Protein AF-A0A8T4D3F2-F1 (afdb_monomer_lite)

Structure (mmCIF, N/CA/C/O backbone):
data_AF-A0A8T4D3F2-F1
#
_entry.id   AF-A0A8T4D3F2-F1
#
loop_
_atom_site.group_PDB
_atom_site.id
_atom_site.type_symbol
_atom_site.label_atom_id
_atom_site.label_alt_id
_atom_site.label_comp_id
_atom_site.label_asym_id
_atom_site.label_entity_id
_atom_site.label_seq_id
_atom_site.pdbx_PDB_ins_code
_atom_site.Cartn_x
_atom_site.Cartn_y
_atom_site.Cartn_z
_atom_site.occupancy
_atom_site.B_iso_or_equiv
_atom_site.auth_seq_id
_atom_site.auth_comp_id
_atom_site.auth_asym_id
_atom_site.auth_atom_id
_atom_site.pdbx_PDB_model_num
ATOM 1 N N . MET A 1 1 ? 8.817 -5.466 -2.450 1.00 95.00 1 MET A N 1
ATOM 2 C CA . MET A 1 1 ? 8.192 -6.798 -2.643 1.00 95.00 1 MET A CA 1
ATOM 3 C C . MET A 1 1 ? 7.787 -7.462 -1.328 1.00 95.00 1 MET A C 1
ATOM 5 O O . MET A 1 1 ? 6.614 -7.783 -1.187 1.00 95.00 1 MET A O 1
ATOM 9 N N . LEU A 1 2 ? 8.686 -7.598 -0.339 1.00 96.00 2 LEU A N 1
ATOM 10 C CA . LEU A 1 2 ? 8.364 -8.193 0.976 1.00 96.00 2 LEU A CA 1
ATOM 11 C C . LEU A 1 2 ? 7.145 -7.566 1.669 1.00 96.00 2 LEU A C 1
ATOM 13 O O . LEU A 1 2 ? 6.288 -8.290 2.163 1.00 96.00 2 LEU A O 1
ATOM 17 N N . THR A 1 3 ? 7.043 -6.235 1.661 1.00 95.06 3 THR A N 1
ATOM 18 C CA . THR A 1 3 ? 5.894 -5.500 2.213 1.00 95.06 3 THR A CA 1
ATOM 19 C C . THR A 1 3 ? 4.575 -5.961 1.594 1.00 95.06 3 THR A C 1
ATOM 21 O O . THR A 1 3 ? 3.654 -6.314 2.319 1.00 95.06 3 THR A O 1
ATOM 24 N N . ALA A 1 4 ? 4.508 -6.041 0.261 1.00 95.56 4 ALA A N 1
ATOM 25 C CA . ALA A 1 4 ? 3.316 -6.490 -0.456 1.00 95.56 4 ALA A CA 1
ATOM 26 C C . ALA A 1 4 ? 2.975 -7.952 -0.131 1.00 95.56 4 ALA A C 1
ATOM 28 O O . ALA A 1 4 ? 1.822 -8.273 0.132 1.00 95.56 4 ALA A O 1
ATOM 29 N N . TYR A 1 5 ? 3.982 -8.827 -0.079 1.00 96.88 5 TYR A N 1
ATOM 30 C CA . TYR A 1 5 ? 3.804 -10.238 0.270 1.00 96.88 5 TYR A CA 1
ATOM 31 C C . TYR 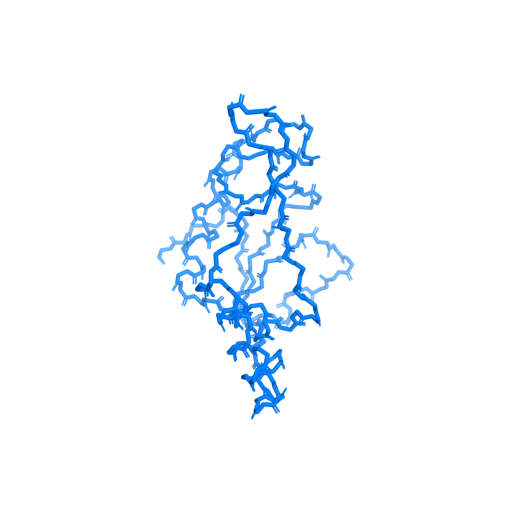A 1 5 ? 3.228 -10.424 1.683 1.00 96.88 5 TYR A C 1
ATOM 33 O O . TYR A 1 5 ? 2.246 -11.140 1.869 1.00 96.88 5 TYR A O 1
ATOM 41 N N . ARG A 1 6 ? 3.784 -9.715 2.672 1.00 96.69 6 ARG A N 1
ATOM 42 C CA . ARG A 1 6 ? 3.311 -9.750 4.067 1.00 96.69 6 ARG A CA 1
ATOM 43 C C . ARG A 1 6 ? 1.933 -9.121 4.257 1.00 96.69 6 ARG A C 1
ATOM 45 O O . ARG A 1 6 ? 1.216 -9.533 5.161 1.00 96.69 6 ARG A O 1
ATOM 52 N N . ALA A 1 7 ? 1.569 -8.173 3.395 1.00 95.44 7 ALA A N 1
ATOM 53 C CA . ALA A 1 7 ? 0.233 -7.585 3.314 1.00 95.44 7 ALA A CA 1
ATOM 54 C C . ALA A 1 7 ? -0.774 -8.451 2.523 1.00 95.44 7 ALA A C 1
ATOM 56 O O . ALA A 1 7 ? -1.928 -8.066 2.368 1.00 95.44 7 ALA A O 1
ATOM 57 N N . GLY A 1 8 ? -0.357 -9.613 2.001 1.00 96.00 8 GLY A N 1
ATOM 58 C CA . GLY A 1 8 ? -1.246 -10.575 1.341 1.00 96.00 8 GLY A CA 1
ATOM 59 C C . GLY A 1 8 ? -1.380 -10.416 -0.177 1.00 96.00 8 GLY A C 1
ATOM 60 O O . GLY A 1 8 ? -2.240 -11.060 -0.783 1.00 96.00 8 GLY A O 1
ATOM 61 N N . ALA A 1 9 ? -0.532 -9.613 -0.831 1.00 96.19 9 ALA A N 1
ATOM 62 C CA . ALA A 1 9 ? -0.506 -9.535 -2.291 1.00 96.19 9 ALA A CA 1
ATOM 63 C C . ALA A 1 9 ? -0.223 -10.919 -2.897 1.00 96.19 9 ALA A C 1
ATOM 65 O O . ALA A 1 9 ? 0.732 -11.595 -2.515 1.00 96.19 9 ALA A O 1
ATOM 66 N N . LYS A 1 10 ? -1.066 -11.350 -3.840 1.00 95.00 10 LYS A N 1
ATOM 67 C CA . LYS A 1 10 ? -0.934 -12.659 -4.509 1.00 95.00 10 LYS A CA 1
ATOM 68 C C . LYS A 1 10 ? 0.081 -12.637 -5.649 1.00 95.00 10 LYS A C 1
ATOM 70 O O . LYS A 1 10 ? 0.674 -13.661 -5.961 1.00 95.00 10 LYS A O 1
ATOM 75 N N . TYR A 1 11 ? 0.270 -11.468 -6.252 1.00 94.38 11 TYR A N 1
ATOM 76 C CA . TYR A 1 11 ? 1.164 -11.256 -7.381 1.00 94.38 11 TYR A CA 1
ATOM 77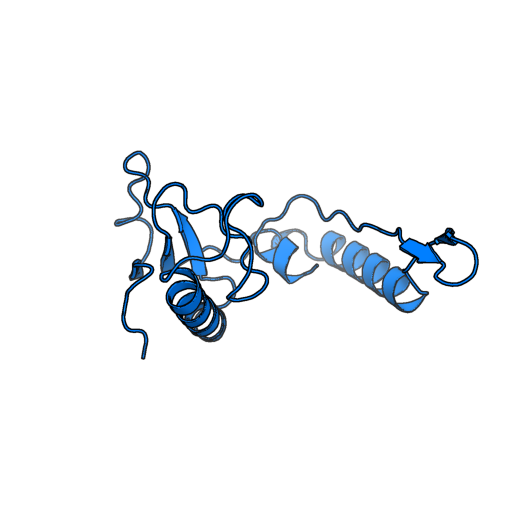 C C . TYR A 1 11 ? 1.879 -9.917 -7.226 1.00 94.38 11 TYR A C 1
ATOM 79 O O . TYR A 1 11 ? 1.326 -8.965 -6.673 1.00 94.38 11 TYR A O 1
ATOM 87 N N . VAL A 1 12 ? 3.098 -9.848 -7.753 1.00 93.62 12 VAL A N 1
ATOM 88 C CA . VAL A 1 12 ? 3.832 -8.604 -7.980 1.00 93.62 12 VAL A CA 1
ATOM 89 C C . VAL A 1 12 ? 4.184 -8.580 -9.461 1.00 93.62 12 VAL A C 1
ATOM 91 O O . VAL A 1 12 ? 4.823 -9.507 -9.950 1.00 93.62 12 VAL A O 1
ATOM 94 N N . LEU A 1 13 ? 3.748 -7.541 -10.166 1.00 93.88 13 LEU A N 1
ATOM 95 C CA . LEU A 1 13 ? 4.097 -7.303 -11.564 1.00 93.88 13 LEU A CA 1
ATOM 96 C C . LEU A 1 13 ? 5.106 -6.159 -11.613 1.00 93.88 13 LEU A C 1
ATOM 98 O O . LEU A 1 13 ? 4.888 -5.119 -10.993 1.00 93.88 13 LEU A O 1
ATOM 102 N N . ILE A 1 14 ? 6.208 -6.368 -12.326 1.00 92.56 14 ILE A N 1
ATOM 103 C CA . ILE A 1 14 ? 7.268 -5.374 -12.492 1.00 92.56 14 ILE A CA 1
ATOM 104 C C . ILE A 1 14 ? 7.268 -4.954 -13.955 1.00 92.56 14 ILE A C 1
ATOM 106 O O . ILE A 1 14 ? 7.426 -5.785 -14.848 1.00 92.56 14 ILE A O 1
ATOM 110 N N . PHE A 1 15 ? 7.064 -3.662 -14.189 1.00 92.06 15 PHE A N 1
ATOM 111 C CA . PHE A 1 15 ? 7.123 -3.078 -15.521 1.00 92.06 15 PHE A CA 1
ATOM 112 C C . PHE A 1 15 ? 8.579 -2.738 -15.839 1.00 92.06 15 PHE A C 1
ATOM 114 O O . PHE A 1 15 ? 9.192 -1.935 -15.142 1.00 92.06 15 PHE A O 1
ATOM 121 N N . ASN A 1 16 ? 9.127 -3.378 -16.872 1.00 93.44 16 ASN A N 1
ATOM 122 C CA . ASN A 1 16 ? 10.497 -3.183 -17.339 1.00 93.44 16 ASN A CA 1
ATOM 123 C C . ASN A 1 16 ? 10.481 -2.608 -18.759 1.00 93.44 16 ASN A C 1
ATOM 125 O O . ASN A 1 16 ? 10.736 -3.323 -19.724 1.00 93.44 16 ASN A O 1
ATOM 129 N N . TYR A 1 17 ? 10.084 -1.346 -18.876 1.00 93.00 17 TYR A N 1
ATOM 130 C CA . TYR A 1 17 ? 9.998 -0.652 -20.154 1.00 93.00 17 TYR A CA 1
ATOM 131 C C . TYR A 1 17 ? 10.266 0.836 -19.953 1.00 93.00 17 TYR A C 1
ATOM 133 O O . TYR A 1 17 ? 9.659 1.460 -19.079 1.00 93.00 17 TYR A O 1
ATOM 141 N N . ALA A 1 18 ? 11.128 1.389 -20.793 1.00 92.31 18 ALA A N 1
ATOM 142 C CA . ALA A 1 18 ? 11.259 2.814 -21.048 1.00 92.31 18 ALA A CA 1
ATOM 143 C C . ALA A 1 18 ? 11.569 3.042 -22.531 1.00 92.31 18 ALA A C 1
ATOM 145 O O . ALA A 1 18 ? 11.876 2.106 -23.264 1.00 92.31 18 ALA A O 1
ATOM 146 N N . GLU A 1 19 ? 11.478 4.296 -22.954 1.00 93.75 19 GLU A N 1
ATOM 147 C CA . GLU A 1 19 ? 12.012 4.753 -24.233 1.00 93.75 19 GLU A CA 1
ATOM 148 C C . GLU A 1 19 ? 13.372 5.390 -23.963 1.00 93.75 19 GLU A C 1
ATOM 150 O O . GLU A 1 19 ? 13.512 6.213 -23.051 1.00 93.75 19 GLU A O 1
ATOM 155 N N . ASP A 1 20 ? 14.381 4.977 -24.721 1.00 90.44 20 ASP A N 1
ATOM 156 C CA . ASP A 1 20 ? 15.703 5.576 -24.658 1.00 90.44 20 ASP A CA 1
ATOM 157 C C . ASP A 1 20 ? 15.639 7.049 -25.093 1.00 90.44 20 ASP A C 1
ATOM 159 O O . ASP A 1 20 ? 15.055 7.389 -26.122 1.00 90.44 20 ASP A O 1
ATOM 163 N N . ALA A 1 21 ? 16.225 7.943 -24.295 1.00 88.19 21 ALA A N 1
ATOM 164 C CA . ALA A 1 21 ? 16.065 9.384 -24.488 1.00 88.19 21 ALA A CA 1
ATOM 165 C C . ALA A 1 21 ? 16.777 9.923 -25.743 1.00 88.19 21 ALA A C 1
ATOM 167 O O . ALA A 1 21 ? 16.417 10.997 -26.225 1.00 88.19 21 ALA A O 1
ATOM 168 N N . GLU A 1 22 ? 17.787 9.212 -26.253 1.00 91.38 22 GLU A N 1
ATOM 169 C CA . GLU A 1 22 ? 18.579 9.634 -27.412 1.00 91.38 22 GLU A CA 1
ATOM 170 C C . GLU A 1 22 ? 18.042 9.038 -28.716 1.00 91.38 22 GLU A C 1
ATOM 172 O O . GLU A 1 22 ? 17.987 9.716 -29.741 1.00 91.38 22 GLU A O 1
ATOM 177 N N . THR A 1 23 ? 17.641 7.769 -28.676 1.00 92.81 23 THR A N 1
ATOM 178 C CA . THR A 1 23 ? 17.239 6.989 -29.854 1.00 92.81 23 THR A CA 1
ATOM 179 C C . THR A 1 23 ? 15.726 6.857 -30.008 1.00 92.81 23 THR A C 1
ATOM 181 O O . THR A 1 23 ? 15.254 6.605 -31.114 1.00 92.81 23 THR A O 1
ATOM 184 N N . GLY A 1 24 ? 14.955 7.040 -28.930 1.00 92.00 24 GLY A N 1
ATOM 185 C CA . GLY A 1 24 ? 13.511 6.790 -28.896 1.00 92.00 24 GLY A CA 1
ATOM 186 C C . GLY A 1 24 ? 13.132 5.305 -28.944 1.00 92.00 24 GLY A C 1
ATOM 187 O O . GLY A 1 24 ? 11.948 4.982 -29.018 1.00 92.00 24 GLY A O 1
ATOM 188 N N . GLU A 1 25 ? 14.109 4.397 -28.917 1.00 93.81 25 GLU A N 1
ATOM 189 C CA . GLU A 1 25 ? 13.876 2.957 -29.007 1.00 93.81 25 GLU A CA 1
ATOM 190 C C . GLU A 1 25 ? 13.476 2.362 -27.642 1.00 93.81 25 GLU A C 1
ATOM 192 O O . GLU A 1 25 ? 13.972 2.803 -26.598 1.00 93.81 25 GLU A O 1
ATOM 197 N N . PRO A 1 26 ? 12.609 1.332 -27.614 1.00 92.69 26 PRO A N 1
ATOM 198 C CA . PRO A 1 26 ? 12.272 0.612 -26.391 1.00 92.69 26 PRO A CA 1
ATOM 199 C C . PRO A 1 26 ? 13.486 -0.021 -25.703 1.00 92.69 26 PRO A C 1
ATOM 201 O O . PRO A 1 26 ? 14.229 -0.794 -26.311 1.00 92.69 26 PRO A O 1
ATOM 204 N N . CYS A 1 27 ? 13.634 0.207 -24.400 1.00 91.75 27 CYS A N 1
ATOM 205 C CA . CYS A 1 27 ? 14.680 -0.399 -23.586 1.00 91.75 27 CYS A CA 1
ATOM 206 C C . CYS A 1 27 ? 14.166 -0.885 -22.220 1.00 91.75 27 CYS A C 1
ATOM 208 O O . CYS A 1 27 ? 13.098 -0.501 -21.734 1.00 91.75 27 CYS A O 1
ATOM 210 N N . GLY A 1 28 ? 14.932 -1.787 -21.603 1.00 92.31 28 GLY A N 1
ATOM 211 C CA . GLY A 1 28 ? 14.712 -2.212 -20.224 1.00 92.31 28 GLY A CA 1
ATOM 212 C C . GLY A 1 28 ? 15.353 -1.232 -19.240 1.00 92.31 28 GLY A C 1
ATOM 213 O O . GLY A 1 28 ? 16.450 -0.741 -19.476 1.00 92.31 28 GLY A O 1
ATOM 214 N N . ILE A 1 29 ? 14.682 -0.993 -18.116 1.00 93.56 29 ILE A N 1
ATOM 215 C CA . ILE A 1 29 ? 15.141 -0.132 -17.015 1.00 93.56 29 ILE A CA 1
ATOM 216 C C . ILE A 1 29 ? 15.760 -0.908 -15.848 1.00 93.56 29 ILE A C 1
ATOM 218 O O . ILE A 1 29 ? 16.252 -0.303 -14.898 1.00 93.56 29 ILE A O 1
ATOM 222 N N . LEU A 1 30 ? 15.688 -2.240 -15.873 1.00 95.25 30 LEU A N 1
ATOM 223 C CA . LEU A 1 30 ? 16.228 -3.088 -14.813 1.00 95.25 30 LEU A CA 1
ATOM 224 C C . LEU A 1 30 ? 17.705 -3.410 -15.059 1.00 95.25 30 LEU A C 1
ATOM 226 O O . LEU A 1 30 ? 18.092 -3.810 -16.155 1.00 95.25 30 LEU A O 1
ATOM 230 N N . ASP A 1 31 ? 18.499 -3.295 -13.998 1.00 95.31 31 ASP A N 1
ATOM 231 C CA . ASP A 1 31 ? 19.895 -3.738 -13.941 1.00 95.31 31 ASP A CA 1
ATOM 232 C C . ASP A 1 31 ? 20.048 -5.060 -13.161 1.00 95.31 31 ASP A C 1
ATOM 234 O O . ASP A 1 31 ? 19.085 -5.581 -12.590 1.00 95.31 31 ASP A O 1
ATOM 238 N N . GLU A 1 32 ? 21.275 -5.589 -13.107 1.00 97.38 32 GLU A N 1
ATOM 239 C CA . GLU A 1 32 ? 21.600 -6.852 -12.423 1.00 97.38 32 GLU A CA 1
ATOM 240 C C . GLU A 1 32 ? 21.114 -6.887 -10.966 1.00 97.38 32 GLU A C 1
ATOM 242 O O . GLU A 1 32 ? 20.529 -7.877 -10.533 1.00 97.38 32 GLU A O 1
ATOM 247 N N . LYS A 1 33 ? 21.243 -5.780 -10.223 1.00 97.88 33 LYS A N 1
ATOM 248 C CA . LYS A 1 33 ? 20.830 -5.719 -8.811 1.00 97.88 33 LYS A CA 1
ATOM 249 C C . LYS A 1 33 ? 19.323 -5.885 -8.660 1.00 97.88 33 LYS A C 1
ATOM 251 O O . LYS A 1 33 ? 18.852 -6.475 -7.687 1.00 97.88 33 LYS A O 1
ATOM 256 N N . HIS A 1 34 ? 18.544 -5.372 -9.612 1.00 96.81 34 HIS A N 1
ATOM 257 C CA . HIS A 1 34 ? 17.101 -5.591 -9.619 1.00 96.81 34 HIS A CA 1
ATOM 258 C C . HIS A 1 34 ? 16.766 -7.067 -9.867 1.00 96.81 34 HIS A C 1
ATOM 260 O O . HIS A 1 34 ? 15.878 -7.609 -9.202 1.00 96.81 34 HIS A O 1
ATOM 266 N N . PHE A 1 35 ? 17.473 -7.732 -10.788 1.00 96.44 35 PHE A N 1
ATOM 267 C CA . PHE A 1 35 ? 17.290 -9.162 -11.056 1.00 96.44 35 PHE A CA 1
ATOM 268 C C . PHE A 1 35 ? 17.672 -10.030 -9.856 1.00 96.44 35 PHE A C 1
ATOM 270 O O . PHE A 1 35 ? 16.891 -10.904 -9.467 1.00 9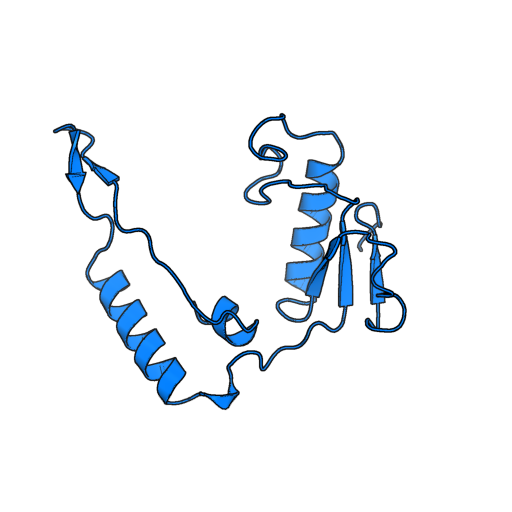6.44 35 PHE A O 1
ATOM 277 N N . GLU A 1 36 ? 18.797 -9.737 -9.208 1.00 98.25 36 GLU A N 1
ATOM 278 C CA . GLU A 1 36 ? 19.220 -10.377 -7.961 1.00 98.25 36 GLU A CA 1
ATOM 279 C C . GLU A 1 36 ? 18.149 -10.225 -6.871 1.00 98.25 36 GLU A C 1
ATOM 281 O O . GLU A 1 36 ? 17.693 -11.221 -6.304 1.00 98.25 36 GLU A O 1
ATOM 286 N N . ALA A 1 37 ? 17.640 -9.009 -6.644 1.00 97.56 37 ALA A N 1
ATOM 287 C CA . ALA A 1 37 ? 16.595 -8.758 -5.650 1.00 97.56 37 ALA A CA 1
ATOM 288 C C . ALA A 1 37 ? 15.296 -9.545 -5.927 1.00 97.56 37 ALA A C 1
ATOM 290 O O . ALA A 1 37 ? 14.619 -9.991 -4.994 1.00 97.56 37 ALA A O 1
ATOM 291 N N . MET A 1 38 ? 14.931 -9.748 -7.199 1.00 97.06 38 MET A N 1
ATOM 292 C CA . MET A 1 38 ? 13.793 -10.595 -7.586 1.00 97.06 38 MET A CA 1
ATOM 293 C C . MET A 1 38 ? 14.043 -12.075 -7.291 1.00 97.06 38 MET A C 1
ATOM 295 O O . MET A 1 38 ? 13.149 -12.754 -6.779 1.00 97.06 38 MET A O 1
ATOM 299 N N . GLN A 1 39 ? 15.247 -12.579 -7.561 1.00 97.50 39 GLN A N 1
ATOM 300 C CA . GLN A 1 39 ? 15.620 -13.961 -7.250 1.00 97.50 39 GLN A CA 1
ATOM 301 C C . GLN A 1 39 ? 15.665 -14.214 -5.739 1.00 97.50 39 GLN A C 1
ATOM 303 O O . GLN A 1 39 ? 15.175 -15.243 -5.260 1.00 97.50 39 GLN A O 1
ATOM 308 N N . GLU A 1 40 ? 16.210 -13.271 -4.972 1.00 98.06 40 GLU A N 1
ATOM 309 C CA . GLU A 1 40 ? 16.214 -13.320 -3.512 1.00 98.06 40 GLU A CA 1
ATOM 310 C C . GLU A 1 40 ? 14.795 -13.314 -2.953 1.00 98.06 40 GLU A C 1
ATOM 312 O O . GLU A 1 40 ? 14.462 -14.142 -2.102 1.00 98.06 40 GLU A O 1
ATOM 317 N N . PHE A 1 41 ? 13.928 -12.442 -3.473 1.00 97.38 41 PHE A N 1
ATOM 318 C CA . PHE A 1 41 ? 12.523 -12.418 -3.088 1.00 97.38 41 PHE A CA 1
ATOM 319 C C . PHE A 1 41 ? 11.821 -13.741 -3.422 1.00 97.38 41 PHE A C 1
ATOM 321 O O . PHE A 1 41 ? 11.127 -14.297 -2.569 1.00 97.38 41 PHE A O 1
ATOM 328 N N . TRP A 1 42 ? 12.050 -14.307 -4.609 1.00 96.94 42 TRP A N 1
ATOM 329 C CA . TRP A 1 42 ? 11.516 -15.619 -4.978 1.00 96.94 42 TRP A CA 1
ATOM 330 C C . TRP A 1 42 ? 11.949 -16.705 -3.986 1.00 96.94 42 TRP A C 1
ATOM 332 O O . TRP A 1 42 ? 11.104 -17.410 -3.428 1.00 96.94 42 TRP A O 1
ATOM 342 N N . ARG A 1 43 ? 13.250 -16.800 -3.682 1.00 98.31 43 ARG A N 1
ATOM 343 C CA . ARG A 1 43 ? 13.771 -17.732 -2.666 1.00 98.31 43 ARG A CA 1
ATOM 344 C C . ARG A 1 43 ? 13.140 -17.496 -1.297 1.00 98.31 43 ARG A C 1
ATOM 346 O O . ARG A 1 43 ? 12.764 -18.462 -0.636 1.00 98.31 43 ARG A O 1
ATOM 353 N N . TYR A 1 44 ? 12.994 -16.236 -0.888 1.00 97.88 44 TYR A N 1
ATOM 354 C CA . TYR A 1 44 ? 12.365 -15.876 0.378 1.00 97.88 44 TYR A CA 1
ATOM 355 C C . TYR A 1 44 ? 10.933 -16.407 0.464 1.00 97.88 44 TYR A C 1
ATOM 357 O O . TYR A 1 44 ? 10.608 -17.067 1.448 1.00 97.88 44 TYR A O 1
ATOM 365 N N . THR A 1 45 ? 10.098 -16.185 -0.557 1.00 96.81 45 THR A N 1
ATOM 366 C CA . THR A 1 45 ? 8.692 -16.636 -0.542 1.00 96.81 45 THR A CA 1
ATOM 367 C C . THR A 1 45 ? 8.564 -18.155 -0.443 1.00 96.81 45 THR A C 1
ATOM 369 O O . THR A 1 45 ? 7.722 -18.646 0.303 1.00 96.81 45 THR A O 1
ATOM 372 N N . ARG A 1 46 ? 9.448 -18.914 -1.107 1.00 97.12 46 ARG A N 1
ATOM 373 C CA . ARG A 1 46 ? 9.448 -20.383 -1.012 1.00 97.12 46 ARG A CA 1
ATOM 374 C C . ARG A 1 46 ? 9.854 -20.896 0.366 1.00 97.12 46 ARG A C 1
ATOM 376 O O . ARG A 1 46 ? 9.333 -21.911 0.808 1.00 97.12 46 ARG A O 1
ATOM 383 N N . ASN A 1 47 ? 10.769 -20.196 1.030 1.00 98.12 47 ASN A N 1
ATOM 384 C CA . ASN A 1 47 ? 11.257 -20.571 2.356 1.00 98.12 47 ASN A CA 1
ATOM 385 C C . ASN A 1 47 ? 10.370 -20.044 3.497 1.00 98.12 47 ASN A C 1
ATOM 387 O O . ASN A 1 47 ? 10.533 -20.481 4.629 1.00 98.12 47 ASN A O 1
ATOM 391 N N . ASN A 1 48 ? 9.468 -19.099 3.212 1.00 97.69 48 ASN A N 1
ATOM 392 C CA . ASN A 1 48 ? 8.623 -18.423 4.199 1.00 97.69 48 ASN A CA 1
ATOM 393 C C . ASN A 1 48 ? 7.160 -18.318 3.702 1.00 97.69 48 ASN A C 1
ATOM 395 O O . ASN A 1 48 ? 6.631 -17.206 3.560 1.00 97.69 48 ASN A O 1
ATOM 399 N N . PRO A 1 49 ? 6.495 -19.440 3.361 1.00 96.75 49 PRO A N 1
ATOM 400 C CA . PRO A 1 49 ? 5.121 -19.420 2.852 1.00 96.75 49 PRO A CA 1
ATOM 401 C C . PRO A 1 49 ? 4.114 -18.885 3.884 1.00 96.75 49 PRO A C 1
ATOM 403 O O . PRO A 1 49 ? 3.163 -18.200 3.527 1.00 96.75 49 PRO A O 1
ATOM 406 N N . ASP A 1 50 ? 4.363 -19.135 5.168 1.00 97.00 50 ASP A N 1
ATOM 407 C CA . ASP A 1 50 ? 3.584 -18.665 6.319 1.00 97.00 50 ASP A CA 1
ATOM 408 C C . ASP A 1 50 ? 3.618 -17.141 6.496 1.00 97.00 50 ASP A C 1
ATOM 410 O O . ASP A 1 50 ? 2.729 -16.566 7.116 1.00 97.00 50 ASP A O 1
ATOM 414 N N . GLN A 1 51 ? 4.624 -16.472 5.927 1.00 96.88 51 GLN A N 1
ATOM 415 C CA . GLN A 1 51 ? 4.749 -15.018 5.990 1.00 96.88 51 GLN A CA 1
ATOM 416 C C . GLN A 1 51 ? 3.824 -14.299 4.992 1.00 96.88 51 GLN A C 1
ATOM 418 O O . GLN A 1 51 ? 3.719 -13.070 5.037 1.00 96.88 51 GLN A O 1
ATOM 423 N N . HIS A 1 52 ? 3.154 -15.029 4.090 1.00 96.88 52 HIS A N 1
ATOM 424 C CA . HIS A 1 52 ? 2.167 -14.457 3.173 1.00 96.88 52 HIS A CA 1
ATOM 425 C C . HIS A 1 52 ? 0.932 -13.990 3.940 1.00 96.88 52 HIS A C 1
ATOM 427 O O . HIS A 1 52 ? 0.292 -14.776 4.630 1.00 96.88 52 HIS A O 1
ATOM 433 N N . GLY A 1 53 ? 0.595 -12.702 3.841 1.00 94.38 53 GLY A N 1
ATOM 434 C CA . GLY A 1 53 ? -0.560 -12.150 4.562 1.00 94.38 53 GLY A CA 1
ATOM 435 C C . GLY A 1 53 ? -0.468 -12.270 6.090 1.00 94.38 53 GLY A C 1
ATOM 436 O O . GLY A 1 53 ? -1.480 -12.135 6.771 1.00 94.38 53 GLY A O 1
ATOM 437 N N . ALA A 1 54 ? 0.725 -12.524 6.642 1.00 93.69 54 ALA A N 1
ATOM 438 C CA . ALA A 1 54 ? 0.917 -12.737 8.076 1.00 93.69 54 ALA A CA 1
ATOM 439 C C . ALA A 1 54 ? 0.614 -11.489 8.919 1.00 93.69 54 ALA A C 1
ATOM 441 O O . ALA A 1 54 ? 0.422 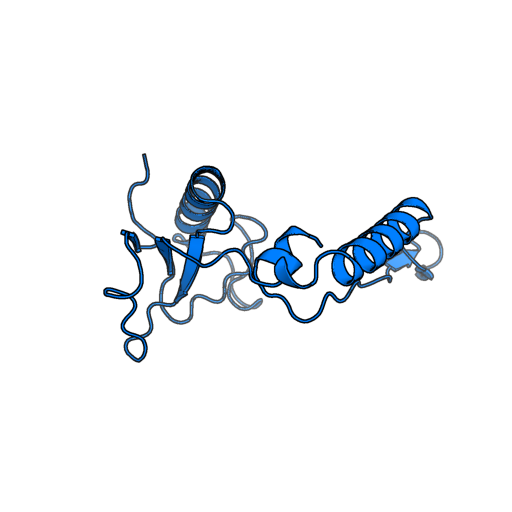-11.590 10.131 1.00 93.69 54 ALA A O 1
ATOM 442 N N . THR A 1 55 ? 0.590 -10.302 8.301 1.00 91.94 55 THR A N 1
ATOM 443 C CA . THR A 1 55 ? 0.169 -9.077 8.983 1.00 91.94 55 THR A CA 1
ATOM 444 C C . THR A 1 55 ? -1.263 -8.734 8.613 1.00 91.94 55 THR A C 1
ATOM 446 O O . THR A 1 55 ? -1.566 -8.469 7.455 1.00 91.94 55 THR A O 1
ATOM 449 N N . VAL A 1 56 ? -2.128 -8.712 9.624 1.00 90.00 56 VAL A N 1
ATOM 450 C CA . VAL A 1 56 ? -3.535 -8.331 9.492 1.00 90.00 56 VAL A CA 1
ATOM 451 C C . VAL A 1 56 ? -3.721 -6.897 9.982 1.00 90.00 56 VAL A C 1
ATOM 453 O O . VAL A 1 56 ? -3.137 -6.506 10.999 1.00 90.00 56 VAL A O 1
ATOM 456 N N . GLY A 1 57 ? -4.552 -6.128 9.278 1.00 90.44 57 GLY A N 1
ATOM 457 C CA . GLY A 1 57 ? -4.961 -4.789 9.686 1.00 90.44 57 GLY A CA 1
ATOM 458 C C . GLY A 1 57 ? -5.631 -4.787 11.062 1.00 90.44 57 GLY A C 1
ATOM 459 O O . GLY A 1 57 ? -6.565 -5.546 11.316 1.00 90.44 57 GLY A O 1
ATOM 460 N N . GLN A 1 58 ? -5.143 -3.933 11.958 1.00 94.88 58 GLN A N 1
ATOM 461 C CA . GLN A 1 58 ? -5.653 -3.753 13.324 1.00 94.88 58 GLN A CA 1
ATOM 462 C C . GLN A 1 58 ? -6.370 -2.413 13.485 1.00 94.88 58 GLN A C 1
ATOM 464 O O . GLN A 1 58 ? -7.321 -2.303 14.259 1.00 94.88 58 GLN A O 1
ATOM 469 N N . VAL A 1 59 ? -5.920 -1.405 12.740 1.00 96.69 59 VAL A N 1
ATOM 470 C CA . VAL A 1 59 ? -6.484 -0.055 12.713 1.00 96.69 59 VAL A CA 1
ATOM 471 C C . VAL A 1 59 ? -6.818 0.327 11.277 1.00 96.69 59 VAL A C 1
ATOM 473 O O . VAL A 1 59 ? -6.207 -0.198 10.347 1.00 96.69 59 VAL A O 1
ATOM 476 N N . ALA A 1 60 ? -7.762 1.246 11.096 1.00 96.94 60 ALA A N 1
ATOM 477 C CA . ALA A 1 60 ? -8.169 1.698 9.771 1.00 96.94 60 ALA A CA 1
ATOM 478 C C . ALA A 1 60 ? -8.094 3.217 9.618 1.00 96.94 60 ALA A C 1
ATOM 480 O O . ALA A 1 60 ? -8.491 3.955 10.522 1.00 96.94 60 ALA A O 1
ATOM 481 N N . LEU A 1 61 ? -7.649 3.665 8.445 1.00 97.00 61 LEU A N 1
ATOM 482 C CA . LEU A 1 61 ? -7.926 4.997 7.916 1.00 97.00 61 LEU A CA 1
ATOM 483 C C . LEU A 1 61 ? -9.073 4.895 6.908 1.00 97.00 61 LEU A C 1
ATOM 485 O O . LEU A 1 61 ? -8.989 4.141 5.940 1.00 97.00 61 LEU A O 1
ATOM 489 N N . VAL A 1 62 ? -10.126 5.674 7.130 1.00 96.50 62 VAL A N 1
ATOM 490 C CA . VAL A 1 62 ? -11.328 5.696 6.294 1.00 96.50 62 VAL A CA 1
ATOM 491 C C . VAL A 1 62 ? -11.288 6.913 5.382 1.00 96.50 62 VAL A C 1
ATOM 493 O O . VAL A 1 62 ? -11.421 8.052 5.836 1.00 96.50 62 VAL A O 1
ATOM 496 N N . LEU A 1 63 ? -11.111 6.658 4.092 1.00 96.50 63 LEU A N 1
ATOM 497 C CA . LEU A 1 63 ? -11.191 7.647 3.026 1.00 96.50 63 LEU A CA 1
ATOM 498 C C . LEU A 1 63 ? -12.650 7.992 2.706 1.00 96.50 63 LEU A C 1
ATOM 500 O O . LEU A 1 63 ? -13.531 7.147 2.897 1.00 96.50 63 LEU A O 1
ATOM 504 N N . PRO A 1 64 ? -12.921 9.191 2.157 1.00 95.50 64 PRO A N 1
ATOM 505 C CA . PRO A 1 64 ? -14.242 9.497 1.630 1.00 95.50 64 PRO A CA 1
ATOM 506 C C . PRO A 1 64 ? -14.647 8.473 0.571 1.00 95.50 64 PRO A C 1
ATOM 508 O O . PRO A 1 64 ? -13.809 7.995 -0.197 1.00 95.50 64 PRO A O 1
ATOM 511 N N . LYS A 1 65 ? -15.940 8.165 0.511 1.00 94.38 65 LYS A N 1
ATOM 512 C CA . LYS A 1 65 ? -16.497 7.272 -0.502 1.00 94.38 65 LYS A CA 1
ATOM 513 C C . LYS A 1 65 ? -16.080 7.706 -1.913 1.00 94.38 65 LYS A C 1
ATOM 515 O O . LYS A 1 65 ? -16.127 8.892 -2.233 1.00 94.38 65 LYS A O 1
ATOM 520 N N . ASP A 1 66 ? -15.692 6.738 -2.743 1.00 91.56 66 ASP A N 1
ATOM 521 C CA . ASP A 1 66 ? -15.342 6.938 -4.156 1.00 91.56 66 ASP A CA 1
ATOM 522 C C . ASP A 1 66 ? -14.197 7.953 -4.390 1.00 91.56 66 ASP A C 1
ATOM 524 O O . ASP A 1 66 ? -14.066 8.536 -5.470 1.00 91.56 66 ASP A O 1
ATOM 528 N N . TYR A 1 67 ? -13.330 8.169 -3.395 1.00 94.81 67 TYR A N 1
ATOM 529 C CA . TYR A 1 67 ? -12.201 9.094 -3.499 1.00 94.81 67 TYR A CA 1
ATOM 530 C C . TYR A 1 67 ? -10.971 8.425 -4.134 1.00 94.81 67 TYR A C 1
ATOM 532 O O . TYR A 1 67 ? -9.986 8.126 -3.461 1.00 94.81 67 TYR A O 1
ATOM 540 N N . GLY A 1 68 ? -11.043 8.166 -5.444 1.00 93.25 68 GLY A N 1
ATOM 541 C CA . GLY A 1 68 ? -10.023 7.463 -6.238 1.00 93.25 68 GLY A CA 1
ATOM 542 C C . GLY A 1 68 ? -8.738 8.261 -6.486 1.00 93.25 68 GLY A C 1
ATOM 543 O O . GLY A 1 68 ? -8.315 8.429 -7.627 1.00 93.25 68 GLY A O 1
ATOM 544 N N . TRP A 1 69 ? -8.131 8.799 -5.436 1.00 94.00 69 TRP A N 1
ATOM 545 C CA . TRP A 1 69 ? -6.904 9.583 -5.496 1.00 94.00 69 TRP A CA 1
ATOM 546 C C . TRP A 1 69 ? -5.659 8.690 -5.555 1.00 94.00 69 TRP A C 1
ATOM 548 O O . TRP A 1 69 ? -5.571 7.688 -4.851 1.00 94.00 69 TRP A O 1
ATOM 558 N N . GLY A 1 70 ? -4.686 9.043 -6.400 1.00 88.50 70 GLY A N 1
ATOM 559 C CA . GLY A 1 70 ? -3.555 8.161 -6.721 1.00 88.50 70 GLY A CA 1
ATOM 560 C C . GLY A 1 70 ? -2.520 7.944 -5.608 1.00 88.50 70 GLY A C 1
ATOM 561 O O . GLY A 1 70 ? -1.724 7.013 -5.713 1.00 88.50 70 GLY A O 1
ATOM 562 N N . MET A 1 71 ? -2.527 8.754 -4.541 1.00 90.81 71 MET A N 1
ATOM 563 C CA . MET A 1 71 ? -1.683 8.579 -3.345 1.00 90.81 71 MET A CA 1
ATOM 564 C C . MET A 1 71 ? -0.165 8.495 -3.593 1.00 90.81 71 MET A C 1
ATOM 566 O O . MET A 1 71 ? 0.566 8.004 -2.737 1.00 90.81 71 MET A O 1
ATOM 570 N N . ARG A 1 72 ? 0.355 8.966 -4.735 1.00 91.75 72 ARG A N 1
ATOM 571 C CA . ARG A 1 72 ? 1.814 8.995 -4.985 1.00 91.75 72 ARG A CA 1
ATOM 572 C C . ARG A 1 72 ? 2.477 10.276 -4.477 1.00 91.75 72 ARG A C 1
ATOM 574 O O . ARG A 1 72 ? 3.680 10.286 -4.240 1.00 91.75 72 ARG A O 1
ATOM 581 N N . ARG A 1 73 ? 1.699 11.354 -4.364 1.00 94.12 73 ARG A N 1
ATOM 582 C CA . ARG A 1 73 ? 2.085 12.697 -3.893 1.00 94.12 73 ARG A CA 1
ATOM 583 C C . ARG A 1 73 ? 0.822 13.519 -3.594 1.00 94.12 73 ARG A C 1
ATOM 585 O O . ARG A 1 73 ? -0.211 13.171 -4.165 1.00 94.12 73 ARG A O 1
ATOM 592 N N . PRO A 1 74 ? 0.877 14.598 -2.790 1.00 94.50 74 PRO A N 1
ATOM 593 C CA . PRO A 1 74 ? -0.289 15.430 -2.453 1.00 94.50 74 PRO A CA 1
ATOM 594 C C . PRO A 1 74 ? -1.077 15.937 -3.674 1.00 94.50 74 PRO A C 1
ATOM 596 O O . PRO A 1 74 ? -2.300 16.005 -3.644 1.00 94.50 74 PRO A O 1
ATOM 599 N N . GLU A 1 75 ? -0.389 16.236 -4.774 1.00 96.12 75 GLU A N 1
ATOM 600 C CA . GLU A 1 75 ? -0.960 16.829 -5.990 1.00 96.12 75 GLU A CA 1
ATOM 601 C C . GLU A 1 75 ? -1.426 15.779 -7.012 1.00 96.12 75 GLU A C 1
ATOM 603 O O . GLU A 1 75 ? -1.664 16.095 -8.180 1.00 96.12 75 GLU A O 1
ATOM 608 N N . ASP A 1 76 ? -1.485 14.503 -6.625 1.00 94.75 76 ASP A N 1
ATOM 609 C CA . ASP A 1 76 ? -1.867 13.435 -7.542 1.00 94.75 76 ASP A CA 1
ATOM 610 C C . ASP A 1 76 ? -3.322 13.582 -8.017 1.00 94.75 76 ASP A C 1
ATOM 612 O O . ASP A 1 76 ? -4.175 14.144 -7.328 1.00 94.75 76 ASP A O 1
ATOM 616 N N . LYS A 1 77 ? -3.616 13.077 -9.216 1.00 94.94 77 LYS A N 1
ATOM 617 C CA . LYS A 1 77 ? -4.946 13.217 -9.815 1.00 94.94 77 LYS A CA 1
ATOM 618 C C . LYS A 1 77 ? -5.970 12.331 -9.108 1.00 94.94 77 LYS A C 1
ATOM 620 O O . LYS A 1 77 ? -5.680 11.188 -8.750 1.00 94.94 77 LYS A O 1
ATOM 625 N N . ILE A 1 78 ? -7.198 12.827 -9.000 1.00 94.94 78 ILE A N 1
ATOM 626 C CA . ILE A 1 78 ? -8.362 12.045 -8.582 1.00 94.94 78 ILE A CA 1
ATOM 627 C C . ILE A 1 78 ? -8.926 11.349 -9.827 1.00 94.94 78 ILE A C 1
ATOM 629 O O . ILE A 1 78 ? -9.192 11.985 -10.850 1.00 94.94 78 ILE A O 1
ATOM 633 N N . TRP A 1 79 ? -9.031 10.021 -9.768 1.00 94.12 79 TRP A N 1
ATOM 634 C CA . TRP A 1 79 ? -9.430 9.118 -10.856 1.00 94.12 79 TRP A CA 1
ATOM 635 C C . TRP A 1 79 ? -8.598 9.253 -12.141 1.00 94.12 79 TRP A C 1
ATOM 637 O O . TRP A 1 79 ? -9.026 8.839 -13.212 1.00 94.12 79 TRP A O 1
ATOM 647 N N . GLY A 1 80 ? -7.412 9.867 -12.0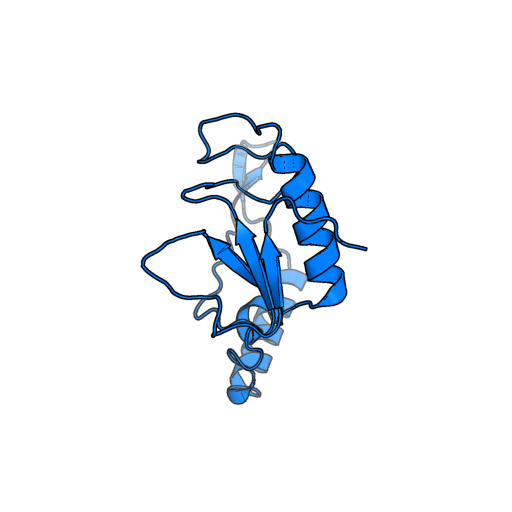65 1.00 93.25 80 GLY A N 1
ATOM 64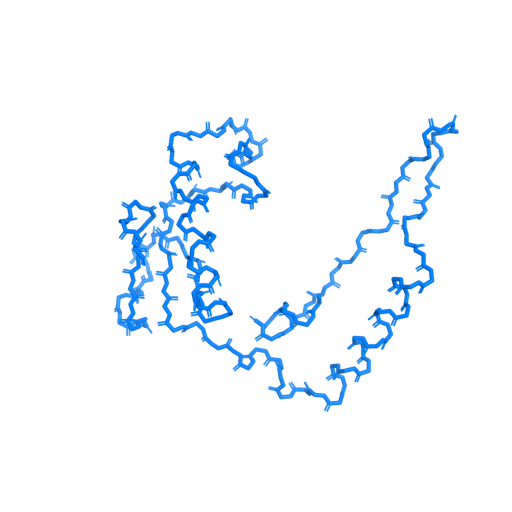8 C CA . GLY A 1 80 ? -6.595 10.194 -13.239 1.00 93.25 80 GLY A CA 1
ATOM 649 C C . GLY A 1 80 ? -7.152 11.328 -14.114 1.00 93.25 80 GLY A C 1
ATOM 650 O O . GLY A 1 80 ? -6.493 11.728 -15.075 1.00 93.25 80 GLY A O 1
ATOM 651 N N . LEU A 1 81 ? -8.319 11.875 -13.765 1.00 94.75 81 LEU A N 1
ATOM 652 C CA . LEU A 1 81 ? -9.066 12.843 -14.570 1.00 94.75 81 LEU A CA 1
ATOM 653 C C . LEU A 1 81 ? -9.041 14.239 -13.951 1.00 94.75 81 LEU A C 1
ATOM 655 O O . LEU A 1 81 ? -8.790 15.218 -14.652 1.00 94.75 81 LEU A O 1
ATOM 659 N N . TRP A 1 82 ? -9.256 14.328 -12.639 1.00 95.81 82 TRP A N 1
ATOM 660 C CA . TRP A 1 82 ? -9.424 15.594 -11.932 1.00 95.81 82 TRP A CA 1
ATOM 661 C C . TRP A 1 82 ? -8.161 15.982 -11.154 1.00 95.81 82 TRP A C 1
ATOM 663 O O . TRP A 1 82 ? -7.422 15.098 -10.708 1.00 95.81 82 TRP A O 1
ATOM 673 N N . PRO A 1 83 ? -7.879 17.288 -10.998 1.00 95.56 83 PRO A N 1
ATOM 674 C CA . PRO A 1 83 ? -6.808 17.749 -10.120 1.00 95.56 83 PRO A CA 1
ATOM 675 C C . PRO A 1 83 ? -7.081 17.352 -8.661 1.00 95.56 83 PRO A C 1
ATOM 677 O O . PRO A 1 83 ? -8.216 17.045 -8.297 1.00 95.56 83 PRO A O 1
ATOM 680 N N . ALA A 1 84 ? -6.031 17.363 -7.838 1.00 96.06 84 ALA A N 1
ATOM 681 C CA . ALA A 1 84 ? -6.160 17.205 -6.394 1.00 96.06 84 ALA A CA 1
ATOM 682 C C . ALA A 1 84 ? -7.074 18.295 -5.806 1.00 96.06 84 ALA A C 1
ATOM 684 O O . ALA A 1 84 ? -6.995 19.457 -6.213 1.00 96.06 84 ALA A O 1
ATOM 685 N N . ASP A 1 85 ? -7.923 17.910 -4.855 1.00 95.62 85 ASP A N 1
ATOM 686 C CA . ASP A 1 85 ? -8.786 18.825 -4.109 1.00 95.62 85 ASP A CA 1
ATOM 687 C C . ASP A 1 85 ? -8.171 19.177 -2.738 1.00 95.62 85 ASP A C 1
ATOM 689 O O . ASP A 1 85 ? -7.075 18.737 -2.379 1.00 95.62 85 ASP A O 1
ATOM 693 N N . GLU A 1 86 ? -8.884 19.971 -1.946 1.00 95.25 86 GLU A N 1
ATOM 694 C CA . GLU A 1 86 ? -8.468 20.395 -0.607 1.00 95.25 86 GLU A CA 1
ATOM 695 C C . GLU A 1 86 ? -8.315 19.250 0.413 1.00 95.25 86 GLU A C 1
ATOM 697 O O . GLU A 1 86 ? -7.703 19.442 1.466 1.00 95.25 86 GLU A O 1
ATOM 702 N N . LYS A 1 87 ? -8.844 18.052 0.130 1.00 95.62 87 LYS A N 1
ATOM 703 C CA . LYS A 1 87 ? -8.739 16.877 1.007 1.00 95.62 87 LYS A CA 1
ATOM 704 C C . LYS A 1 87 ? -7.430 16.137 0.782 1.00 95.62 87 LYS A C 1
ATOM 706 O O . LYS A 1 87 ? -6.934 15.514 1.719 1.00 95.62 87 LYS A O 1
ATOM 711 N N . ALA A 1 88 ? -6.860 16.199 -0.425 1.00 95.56 88 ALA A N 1
ATOM 712 C CA . ALA A 1 88 ? -5.649 15.458 -0.771 1.00 95.56 88 ALA A CA 1
ATOM 713 C C . ALA A 1 88 ? -4.459 15.750 0.170 1.00 95.56 88 ALA A C 1
ATOM 715 O O . ALA A 1 88 ? -3.859 14.784 0.645 1.00 95.56 88 ALA A O 1
ATOM 716 N N . PRO A 1 89 ? -4.144 17.010 0.545 1.00 94.62 89 PRO A N 1
ATOM 717 C CA . PRO A 1 89 ? -3.059 17.287 1.490 1.00 94.62 89 PRO A CA 1
ATOM 718 C C . PRO A 1 89 ? -3.319 16.724 2.895 1.00 94.62 89 PRO A C 1
ATOM 720 O O . PRO A 1 89 ? -2.413 16.165 3.509 1.00 94.62 89 PRO A O 1
ATOM 723 N N . LEU A 1 90 ? -4.562 16.812 3.384 1.00 95.19 90 LEU A N 1
ATOM 724 C CA . LEU A 1 90 ? -4.953 16.275 4.695 1.00 95.19 90 LEU A CA 1
ATOM 725 C C . LEU A 1 90 ? -4.863 14.745 4.719 1.00 95.19 90 LEU A C 1
ATOM 727 O O . LEU A 1 90 ? -4.302 14.159 5.645 1.00 95.19 90 LEU A O 1
ATOM 731 N N . ILE A 1 91 ? -5.374 14.096 3.670 1.00 96.12 91 ILE A N 1
ATOM 732 C CA . ILE A 1 91 ? -5.292 12.643 3.503 1.00 96.12 91 ILE A CA 1
ATOM 733 C C . ILE A 1 91 ? -3.829 12.214 3.414 1.00 96.12 91 ILE A C 1
ATOM 735 O O . ILE A 1 91 ? -3.444 11.262 4.087 1.00 96.12 91 ILE A O 1
ATOM 739 N N . TRP A 1 92 ? -3.007 12.917 2.631 1.00 96.06 92 TRP A N 1
ATOM 740 C CA . TRP A 1 92 ? -1.579 12.636 2.507 1.00 96.06 92 TRP A CA 1
ATOM 741 C C . TRP A 1 92 ? -0.873 12.646 3.862 1.00 96.06 92 TRP A C 1
ATOM 743 O O . TRP A 1 92 ? -0.169 11.694 4.202 1.00 96.06 92 TRP A O 1
ATOM 753 N N . GLU A 1 93 ? -1.063 13.710 4.642 1.00 96.06 93 GLU A N 1
ATOM 754 C CA . GLU A 1 93 ? -0.439 13.849 5.956 1.00 96.06 93 GLU A CA 1
ATOM 755 C C . GLU A 1 93 ? -0.871 12.714 6.893 1.00 96.06 93 GLU A C 1
ATOM 757 O O . GLU A 1 93 ? -0.029 12.049 7.502 1.00 96.06 93 GLU A O 1
ATOM 762 N N . ASN A 1 94 ? -2.174 12.436 6.951 1.00 96.81 94 ASN A N 1
ATOM 763 C CA . ASN A 1 94 ? -2.729 11.399 7.814 1.00 96.81 94 ASN A CA 1
ATOM 764 C C . ASN A 1 94 ? -2.281 9.988 7.411 1.00 96.81 94 ASN A C 1
ATOM 766 O O . ASN A 1 94 ? -1.918 9.195 8.281 1.00 96.81 94 ASN A O 1
ATOM 770 N N . VAL A 1 95 ? -2.235 9.682 6.110 1.00 95.88 95 VAL A N 1
ATOM 771 C CA . VAL A 1 95 ? -1.694 8.416 5.591 1.00 95.88 95 VAL A CA 1
ATOM 772 C C . VAL A 1 95 ? -0.245 8.243 6.037 1.00 95.88 95 VAL A C 1
ATOM 774 O O . VAL A 1 95 ? 0.095 7.207 6.604 1.00 95.88 95 VAL A O 1
ATOM 777 N N . ASN A 1 96 ? 0.606 9.255 5.845 1.00 95.62 96 ASN A N 1
ATOM 778 C CA . ASN A 1 96 ? 2.024 9.151 6.191 1.00 95.62 96 ASN A CA 1
ATOM 779 C C . ASN A 1 96 ? 2.248 8.988 7.701 1.00 95.62 96 ASN A C 1
ATOM 781 O O . ASN A 1 96 ? 3.029 8.127 8.108 1.00 95.62 96 ASN A O 1
ATOM 785 N N . LYS A 1 97 ? 1.525 9.745 8.539 1.00 96.81 97 LYS A N 1
ATOM 786 C CA . LYS A 1 97 ? 1.586 9.594 10.004 1.00 96.81 97 LYS A CA 1
ATOM 787 C C . LYS A 1 97 ? 1.171 8.193 10.448 1.00 96.81 97 LYS A C 1
ATOM 789 O O . LYS A 1 97 ? 1.876 7.553 11.226 1.00 96.81 97 LYS A O 1
ATOM 794 N N . LEU A 1 98 ? 0.051 7.688 9.932 1.00 97.44 98 LEU A N 1
ATOM 795 C CA . LEU A 1 98 ? -0.464 6.377 10.324 1.00 97.44 98 LEU A CA 1
ATOM 796 C C . LEU A 1 98 ? 0.390 5.227 9.788 1.00 97.44 98 LEU A C 1
ATOM 798 O O . LEU A 1 98 ? 0.581 4.248 10.506 1.00 97.44 98 LEU A O 1
ATOM 802 N N . ILE A 1 99 ? 0.940 5.334 8.574 1.00 95.69 99 ILE A N 1
ATOM 803 C CA . ILE A 1 99 ? 1.898 4.350 8.049 1.00 95.69 99 ILE A CA 1
ATOM 804 C C . ILE A 1 99 ? 3.155 4.330 8.921 1.00 95.69 99 ILE A C 1
ATOM 806 O O . ILE A 1 99 ? 3.623 3.248 9.269 1.00 95.69 99 ILE A O 1
ATOM 810 N N . ALA A 1 100 ? 3.675 5.493 9.325 1.00 96.31 100 ALA A N 1
ATOM 811 C CA . ALA A 1 100 ? 4.826 5.560 10.224 1.00 96.31 100 ALA A CA 1
ATOM 812 C C . ALA A 1 100 ? 4.528 4.930 11.597 1.00 96.31 100 ALA A C 1
ATOM 814 O O . ALA A 1 100 ? 5.382 4.253 12.164 1.00 96.31 100 ALA A O 1
ATOM 815 N N . GLN A 1 101 ? 3.311 5.114 12.115 1.00 96.81 101 GLN A N 1
ATOM 816 C CA . GLN A 1 101 ? 2.907 4.608 13.426 1.00 96.81 101 GLN A CA 1
ATOM 817 C C . GLN A 1 101 ? 2.579 3.105 13.435 1.00 96.81 101 GLN A C 1
ATOM 819 O O . GLN A 1 101 ? 2.946 2.392 14.369 1.00 96.81 101 GLN A O 1
ATOM 824 N N . TYR A 1 102 ? 1.853 2.620 12.428 1.00 97.00 102 TYR A N 1
ATOM 825 C CA . TYR A 1 102 ? 1.247 1.285 12.435 1.00 97.00 102 TYR A CA 1
ATOM 826 C C . TYR A 1 102 ? 1.816 0.343 11.368 1.00 97.00 102 TYR A C 1
ATOM 828 O O . TYR A 1 102 ? 1.664 -0.878 11.484 1.00 97.00 102 TYR A O 1
ATOM 836 N N . GLY A 1 103 ? 2.482 0.874 10.341 1.00 95.94 103 GLY A N 1
ATOM 837 C CA . GLY A 1 103 ? 3.008 0.099 9.222 1.00 95.94 103 GLY A CA 1
ATOM 838 C C . GLY A 1 103 ? 1.930 -0.766 8.569 1.00 95.94 103 GLY A C 1
ATOM 839 O O . GLY A 1 103 ? 0.827 -0.310 8.286 1.00 95.94 103 GLY A O 1
ATOM 840 N N . LEU A 1 104 ? 2.237 -2.053 8.386 1.00 95.88 104 LEU A N 1
ATOM 841 C CA . LEU A 1 104 ? 1.337 -3.039 7.772 1.00 95.88 104 LEU A CA 1
ATOM 842 C C . LEU A 1 104 ? 0.068 -3.353 8.584 1.00 95.88 104 LEU A C 1
ATOM 844 O O . LEU A 1 104 ? -0.799 -4.068 8.095 1.00 95.88 104 LEU A O 1
ATOM 848 N N . LYS A 1 105 ? -0.049 -2.855 9.820 1.00 96.81 105 LYS A N 1
ATOM 849 C CA . LYS A 1 105 ? -1.260 -3.018 10.639 1.00 96.81 105 LYS A CA 1
ATOM 850 C C . LYS A 1 105 ? -2.324 -1.960 10.334 1.00 96.81 105 LYS A C 1
ATOM 852 O O . LYS A 1 105 ? -3.394 -2.007 10.941 1.00 96.81 105 LYS A O 1
ATOM 857 N N . LEU A 1 106 ? -2.027 -0.998 9.462 1.00 97.38 106 LEU A N 1
ATOM 858 C CA . LEU A 1 106 ? -2.985 -0.017 8.971 1.00 97.38 106 LEU A CA 1
ATOM 859 C C . LEU A 1 106 ? -3.673 -0.542 7.710 1.00 97.38 106 LEU A C 1
ATOM 861 O O . LEU A 1 106 ? -3.021 -0.715 6.682 1.00 97.38 106 LEU A O 1
ATOM 865 N N . ASP A 1 107 ? -4.992 -0.686 7.770 1.00 96.19 107 ASP A N 1
ATOM 866 C CA . ASP A 1 107 ? -5.817 -0.801 6.572 1.00 96.19 107 ASP A CA 1
ATOM 867 C C . ASP A 1 107 ? -6.242 0.600 6.103 1.00 96.19 107 ASP A C 1
ATOM 869 O O . ASP A 1 107 ? -6.629 1.455 6.903 1.00 96.19 107 ASP A O 1
ATOM 873 N N . ILE A 1 108 ? -6.204 0.835 4.793 1.00 95.62 108 ILE A N 1
ATOM 874 C CA . ILE A 1 108 ? -6.777 2.030 4.165 1.00 95.62 108 ILE A CA 1
ATOM 875 C C . ILE A 1 108 ? -8.024 1.576 3.414 1.00 95.62 108 ILE A C 1
ATOM 877 O O . ILE A 1 108 ? -7.940 0.750 2.505 1.00 95.62 108 ILE A O 1
ATOM 881 N N . ILE A 1 109 ? -9.182 2.086 3.822 1.00 95.19 109 ILE A N 1
ATOM 882 C CA . ILE A 1 109 ? -10.489 1.659 3.316 1.00 95.19 109 ILE A CA 1
ATOM 883 C C . ILE A 1 109 ? -11.322 2.861 2.885 1.00 95.19 109 ILE A C 1
ATOM 885 O O . ILE A 1 109 ? -11.039 3.993 3.267 1.00 95.19 109 ILE A O 1
ATOM 889 N N . TYR A 1 110 ? -12.370 2.609 2.110 1.00 94.81 110 TYR A N 1
ATOM 890 C CA . TYR A 1 110 ? -13.357 3.621 1.747 1.00 94.81 110 TYR A CA 1
ATOM 891 C C . TYR A 1 110 ? -14.554 3.572 2.692 1.00 94.81 110 TYR A C 1
ATOM 893 O O . TYR A 1 110 ? -14.934 2.499 3.164 1.00 94.81 110 TYR A O 1
ATOM 901 N N . ASP A 1 111 ? -15.157 4.731 2.937 1.00 94.06 111 ASP A N 1
ATOM 902 C CA . ASP A 1 111 ? -16.445 4.830 3.616 1.00 94.06 111 ASP A CA 1
ATOM 903 C C . ASP A 1 111 ? -17.552 4.221 2.738 1.00 94.06 111 ASP A C 1
ATOM 905 O O . ASP A 1 111 ? -18.084 4.857 1.826 1.00 94.06 111 ASP A O 1
ATOM 909 N N . ASP A 1 112 ? -17.863 2.947 2.973 1.00 90.06 112 ASP A N 1
ATOM 910 C CA . ASP A 1 112 ? -18.934 2.224 2.295 1.00 90.06 112 ASP A CA 1
ATOM 911 C C . ASP A 1 112 ? -19.865 1.580 3.328 1.00 90.06 112 ASP A C 1
ATOM 913 O O . ASP A 1 112 ? -19.489 0.661 4.057 1.00 90.06 112 ASP A O 1
ATOM 917 N N . ALA A 1 113 ? -21.119 2.037 3.342 1.00 86.12 113 ALA A N 1
ATOM 918 C CA . ALA A 1 113 ? -22.166 1.571 4.248 1.00 86.12 113 ALA A CA 1
ATOM 919 C C . ALA A 1 113 ? -22.454 0.061 4.151 1.00 86.12 113 ALA A C 1
ATOM 921 O O . ALA A 1 113 ? -23.031 -0.508 5.077 1.00 86.12 113 ALA A O 1
ATOM 922 N N . LYS A 1 114 ? -22.064 -0.604 3.054 1.00 87.25 114 LYS A N 1
ATOM 923 C CA . LYS A 1 114 ? -22.187 -2.064 2.915 1.00 87.25 114 LYS A CA 1
ATOM 924 C C . LYS A 1 114 ? -21.217 -2.832 3.815 1.00 87.25 114 LYS A C 1
ATOM 926 O O . LYS A 1 114 ? -21.444 -4.015 4.066 1.00 87.25 114 LYS A O 1
ATOM 931 N N . PHE A 1 115 ? -20.159 -2.187 4.303 1.00 83.12 115 PHE A N 1
ATOM 932 C CA . PHE A 1 115 ? -19.124 -2.808 5.121 1.00 83.12 115 PHE A CA 1
ATOM 933 C C . PHE A 1 115 ? -19.090 -2.163 6.510 1.00 83.12 115 PHE A C 1
ATOM 935 O O . PHE A 1 115 ? -18.603 -1.049 6.684 1.00 83.12 115 PHE A O 1
ATOM 942 N N . ASN A 1 116 ? -19.566 -2.876 7.536 1.00 86.19 116 ASN A N 1
ATOM 943 C CA . ASN A 1 116 ? -19.432 -2.409 8.917 1.00 86.19 116 ASN A CA 1
ATOM 944 C C . ASN A 1 116 ? -17.985 -2.600 9.406 1.00 86.19 116 ASN A C 1
ATOM 946 O O . ASN A 1 116 ? -17.622 -3.649 9.934 1.00 86.19 116 ASN A O 1
ATOM 950 N N . TYR A 1 117 ? -17.148 -1.579 9.230 1.00 86.06 117 TYR A N 1
ATOM 951 C CA . TYR A 1 117 ? -15.756 -1.595 9.689 1.00 86.06 117 TYR A CA 1
ATOM 952 C C . TYR A 1 117 ? -15.593 -1.209 11.167 1.00 86.06 117 TYR A C 1
ATOM 954 O O . TYR A 1 117 ? -14.516 -1.405 11.727 1.00 86.06 117 TYR A O 1
ATOM 962 N N . LYS A 1 118 ? -16.637 -0.685 11.826 1.00 80.44 118 LYS A N 1
ATOM 963 C CA . LYS A 1 118 ? -16.536 -0.174 13.206 1.00 80.44 118 LYS A CA 1
ATOM 964 C C . LYS A 1 118 ? -16.217 -1.263 14.228 1.00 80.44 118 LYS A C 1
ATOM 966 O O . LYS A 1 118 ? -15.560 -0.980 15.219 1.00 80.44 118 LYS A O 1
ATOM 971 N N . GLU A 1 119 ? -16.659 -2.489 13.974 1.00 83.12 119 GLU A N 1
ATOM 972 C CA . GLU A 1 119 ? -16.432 -3.637 14.862 1.00 83.12 119 GLU A CA 1
ATOM 973 C C . GLU A 1 119 ? -15.170 -4.432 14.498 1.00 83.12 119 GLU A C 1
ATOM 975 O O . GLU A 1 119 ? -14.689 -5.233 15.295 1.00 83.12 119 GLU A O 1
ATOM 980 N N . LYS A 1 120 ? -14.613 -4.210 13.299 1.00 89.56 120 LYS A N 1
ATOM 981 C CA . LYS A 1 120 ? -13.449 -4.951 12.794 1.00 89.56 120 LYS A CA 1
ATOM 982 C C . LYS A 1 120 ? -12.126 -4.410 13.335 1.00 89.56 120 LYS A C 1
ATOM 984 O O . LYS A 1 120 ? -11.194 -5.182 13.548 1.00 89.56 120 LYS A O 1
ATOM 989 N N . TYR A 1 121 ? -12.027 -3.096 13.517 1.00 94.75 121 TYR A N 1
ATOM 990 C CA . TYR A 1 121 ? -10.776 -2.425 13.862 1.00 94.75 121 TYR A CA 1
ATOM 991 C C . TYR A 1 121 ? -10.795 -1.926 15.301 1.00 94.75 121 TYR A C 1
ATOM 993 O O . TYR A 1 121 ? -11.787 -1.371 15.765 1.00 94.75 121 TYR A O 1
ATOM 1001 N N . SER A 1 122 ? -9.666 -2.059 15.995 1.00 94.25 122 SER A N 1
ATOM 1002 C CA . SER A 1 122 ? -9.525 -1.556 17.366 1.00 94.25 122 SER A CA 1
ATOM 1003 C C . SER A 1 122 ? -9.529 -0.027 17.428 1.00 94.25 122 SER A C 1
ATOM 1005 O O . SER A 1 122 ? -9.879 0.555 18.454 1.00 94.25 122 SER A O 1
ATOM 1007 N N . LYS A 1 123 ? -9.147 0.631 16.327 1.00 95.31 123 LYS A N 1
ATOM 1008 C CA . LYS A 1 123 ? -9.198 2.082 16.161 1.00 95.31 123 LYS A CA 1
ATOM 1009 C C . LYS A 1 123 ? -9.498 2.447 14.715 1.00 95.31 123 LYS A C 1
ATOM 1011 O O . LYS A 1 123 ? -8.942 1.862 13.786 1.00 95.31 123 LYS A O 1
ATOM 1016 N N . VAL A 1 124 ? -10.349 3.452 14.542 1.00 96.00 124 VAL A N 1
ATOM 1017 C CA . VAL A 1 124 ? -10.743 3.984 13.239 1.00 96.00 124 VAL A CA 1
ATOM 1018 C C . VAL A 1 124 ? -10.426 5.473 13.202 1.00 96.00 124 VAL A C 1
ATOM 1020 O O . VAL A 1 124 ? -10.853 6.226 14.076 1.00 96.00 124 VAL A O 1
ATOM 1023 N N . TYR A 1 125 ? -9.686 5.888 12.181 1.00 96.81 125 TYR A N 1
ATOM 1024 C CA . TYR A 1 125 ? -9.392 7.277 11.866 1.00 96.81 125 TYR A CA 1
ATOM 1025 C C . TYR A 1 125 ? -10.182 7.675 10.628 1.00 96.81 125 TYR A C 1
ATOM 1027 O O . TYR A 1 125 ? -10.149 6.980 9.616 1.00 96.81 125 TYR A O 1
ATOM 1035 N N . LEU A 1 126 ? -10.887 8.799 10.692 1.00 96.06 126 LEU A N 1
ATOM 1036 C CA . LEU A 1 126 ? -11.453 9.409 9.494 1.00 96.06 126 LEU A CA 1
ATOM 1037 C C . LEU A 1 126 ? -10.359 10.181 8.756 1.00 96.06 126 LEU A C 1
ATOM 1039 O O . LEU A 1 126 ? -9.399 10.647 9.367 1.00 96.06 126 LEU A O 1
ATOM 1043 N N . TRP A 1 127 ? -10.522 10.347 7.448 1.00 95.50 127 TRP A N 1
ATOM 1044 C CA . TRP A 1 127 ? -9.582 11.074 6.594 1.00 95.50 127 TRP A CA 1
ATOM 1045 C C . TRP A 1 127 ? -9.225 12.484 7.095 1.00 95.50 127 TRP A C 1
ATOM 1047 O O . TRP A 1 127 ? -8.113 12.946 6.857 1.00 95.50 127 TRP A O 1
ATOM 1057 N N . ASN A 1 128 ? -10.140 13.143 7.809 1.00 95.25 128 ASN A N 1
ATOM 1058 C CA . ASN A 1 128 ? -9.991 14.481 8.385 1.00 95.25 128 ASN A CA 1
ATOM 1059 C C . ASN A 1 128 ? -9.699 14.476 9.898 1.00 95.25 128 ASN A C 1
ATOM 1061 O O . ASN A 1 128 ? -9.866 15.502 10.556 1.00 95.25 128 ASN A O 1
ATOM 1065 N N . ALA A 1 129 ? -9.317 13.335 10.473 1.00 94.44 129 ALA A N 1
ATOM 1066 C CA . ALA A 1 129 ? -8.969 13.256 11.885 1.00 94.44 129 ALA A CA 1
ATOM 1067 C C . ALA A 1 129 ? -7.669 14.023 12.179 1.00 94.44 129 ALA A C 1
ATOM 1069 O O . ALA A 1 129 ? -6.733 14.011 11.380 1.00 94.44 129 ALA A O 1
ATOM 1070 N N . THR A 1 130 ? -7.586 14.631 13.363 1.00 92.00 130 THR A N 1
ATOM 1071 C CA . THR A 1 130 ? -6.328 15.177 13.883 1.00 92.00 130 THR A CA 1
ATOM 1072 C C . THR A 1 130 ? -5.505 14.045 14.486 1.00 92.00 130 THR A C 1
ATOM 1074 O O . THR A 1 130 ? -5.919 13.421 15.466 1.00 92.00 130 THR A O 1
ATOM 1077 N N . ILE A 1 131 ? -4.348 13.767 13.887 1.00 90.44 131 ILE A N 1
ATOM 1078 C CA . ILE A 1 131 ? -3.436 12.700 14.306 1.00 90.44 131 ILE A CA 1
ATOM 1079 C C . ILE A 1 131 ? -2.208 13.341 14.952 1.00 90.44 131 ILE A C 1
ATOM 1081 O O . ILE A 1 131 ? -1.471 14.079 14.285 1.00 90.44 131 ILE A O 1
ATOM 1085 N N . ASN A 1 132 ? -2.041 13.061 16.246 1.00 76.25 132 ASN A N 1
ATOM 1086 C CA . ASN A 1 132 ? -0.909 13.481 17.072 1.00 76.25 132 ASN A CA 1
ATOM 1087 C C . ASN A 1 132 ? 0.165 12.399 17.109 1.00 76.25 132 ASN A C 1
ATOM 1089 O O . ASN A 1 132 ? -0.223 11.212 17.229 1.00 76.25 132 ASN A O 1
#

Foldseek 3Di:
DLLCQLLQNPDDDDDFWDQDPPPRDIGGPDDPVNVVVVVVVVVVCVVCVVSGPNAEAQEEEEEEAQQQFPLPDLQGAGVNPHTHDPLSVLLNVVVVLCCVVQPSNYDYYYPDPVDDCVVVHPYYHYSNDDDD

Radius of gyration: 18.44 Å; chains: 1; bounding box: 44×41×47 Å

pLDDT: mean 94.26, std 3.54, range [76.25, 98.31]

Sequence (132 aa):
MLTAYRAGAKYVLIFNYAEDAETGEPCGILDEKHFEAMQEFWRYTRNNPDQHGATVGQVALVLPKDYGWGMRRPEDKIWGLWPADEKAPLIWENVNKLIAQYGLKLDIIYDDAKFNYKEKYSKVYLWNATIN

Secondary structure (DSSP, 8-state):
-HHHHHTT-S-------EE-TTT--EE----HHHHHHHHHHHHHHHH-GGGTT-PPP-EEEEEPTT--B--SSTTPPBTTTBPP-THHHHHHHHHHHHHHHHGGGEEEEE--TTS--TTT-SEEEETT----